Protein AF-A0A1R1X8A4-F1 (afdb_monomer_lite)

Secondary structure (DSSP, 8-state):
----GGGHHHHHHHHHHHHHHHHHHHHHHHHHTTT-PPP-S--HHHHHHHHHHHHHHSSTT----HHHHHTT--

Radius of gyration: 21.79 Å; chains: 1; bounding box: 46×35×57 Å

Structure (mmCIF, N/CA/C/O backbone):
data_AF-A0A1R1X8A4-F1
#
_entry.id   AF-A0A1R1X8A4-F1
#
loop_
_atom_site.group_PDB
_atom_site.id
_atom_site.type_symbol
_atom_site.label_atom_id
_atom_site.label_alt_id
_atom_site.label_comp_id
_atom_site.label_asym_id
_atom_site.label_entity_id
_atom_site.label_seq_id
_atom_site.pdbx_PDB_ins_code
_atom_site.Cartn_x
_atom_site.Cartn_y
_atom_site.Cartn_z
_atom_site.occupancy
_atom_site.B_iso_or_equiv
_atom_site.auth_seq_id
_atom_site.auth_comp_id
_atom_site.auth_asym_id
_atom_site.auth_atom_id
_atom_site.pdbx_PDB_model_num
ATOM 1 N N . MET A 1 1 ? -29.931 2.493 28.757 1.00 68.69 1 MET A N 1
ATOM 2 C CA . MET A 1 1 ? -28.712 1.808 29.239 1.00 68.69 1 MET A CA 1
ATOM 3 C C . MET A 1 1 ? -27.537 2.289 28.400 1.00 68.69 1 MET A C 1
ATOM 5 O O . MET A 1 1 ? -27.697 2.305 27.184 1.00 68.69 1 MET A O 1
ATOM 9 N N . PRO A 1 2 ? -26.431 2.767 28.996 1.00 82.75 2 PRO A N 1
ATOM 10 C CA . PRO A 1 2 ? -25.218 3.069 28.235 1.00 82.75 2 PRO A CA 1
ATOM 11 C C . PRO A 1 2 ? -24.720 1.795 27.536 1.00 82.75 2 PRO A C 1
ATOM 13 O O . PRO A 1 2 ? -24.911 0.695 28.054 1.00 82.75 2 PRO A O 1
ATOM 16 N N . ALA A 1 3 ? -24.150 1.933 26.339 1.00 79.88 3 ALA A N 1
ATOM 17 C CA . ALA A 1 3 ? -23.656 0.788 25.579 1.00 79.88 3 ALA A CA 1
ATOM 18 C C . ALA A 1 3 ? -22.477 0.110 26.314 1.00 79.88 3 ALA A C 1
ATOM 20 O O . ALA A 1 3 ? -21.650 0.821 26.890 1.00 79.88 3 ALA A O 1
ATOM 21 N N . PRO A 1 4 ? -22.376 -1.234 26.292 1.00 87.81 4 PRO A N 1
ATOM 22 C CA . PRO A 1 4 ? -21.285 -1.955 26.946 1.00 87.81 4 PRO A CA 1
ATOM 23 C C . PRO A 1 4 ? -19.970 -1.705 26.198 1.00 87.81 4 PRO A C 1
ATOM 25 O O . PRO A 1 4 ? -19.827 -2.092 25.036 1.00 87.81 4 PRO A O 1
ATOM 28 N N . PHE A 1 5 ? -19.012 -1.032 26.839 1.00 87.50 5 PHE A N 1
ATOM 29 C CA . PHE A 1 5 ? -17.758 -0.617 26.197 1.00 87.50 5 PHE A CA 1
ATOM 30 C C . PHE A 1 5 ? -16.840 -1.812 25.898 1.00 87.50 5 PHE A C 1
ATOM 32 O O . PHE A 1 5 ? -16.096 -1.814 24.917 1.00 87.50 5 PHE A O 1
ATOM 39 N N . GLU A 1 6 ? -16.933 -2.856 26.716 1.00 90.06 6 GLU A N 1
ATOM 40 C CA . GLU A 1 6 ? -16.165 -4.093 26.641 1.00 90.06 6 GLU A CA 1
ATOM 41 C C . GLU A 1 6 ? -16.411 -4.830 25.325 1.00 90.06 6 GLU A C 1
ATOM 43 O O . GLU A 1 6 ? -15.499 -5.446 24.775 1.00 90.06 6 GLU A O 1
ATOM 48 N N . ALA A 1 7 ? -17.620 -4.704 24.771 1.00 89.44 7 ALA A N 1
ATOM 49 C CA . ALA A 1 7 ? -17.957 -5.276 23.477 1.00 89.44 7 ALA A CA 1
ATOM 50 C C . ALA A 1 7 ? -17.220 -4.585 22.319 1.00 89.44 7 ALA A C 1
ATOM 52 O O . ALA A 1 7 ? -17.012 -5.217 21.290 1.00 89.44 7 ALA A O 1
ATOM 53 N N . PHE A 1 8 ? -16.789 -3.325 22.467 1.00 90.94 8 PHE A N 1
ATOM 54 C CA . PHE A 1 8 ? -16.079 -2.584 21.416 1.00 90.94 8 PHE A CA 1
ATOM 55 C C . PHE A 1 8 ? -14.573 -2.849 21.394 1.00 90.94 8 PHE A C 1
ATOM 57 O O . PHE A 1 8 ? -13.947 -2.663 20.350 1.00 90.94 8 PHE A O 1
ATOM 64 N N . ILE A 1 9 ? -13.989 -3.317 22.501 1.00 93.31 9 ILE A N 1
ATOM 65 C CA . ILE A 1 9 ? -12.543 -3.565 22.604 1.00 93.31 9 ILE A CA 1
ATOM 66 C C . ILE A 1 9 ? -12.058 -4.544 21.518 1.00 93.31 9 ILE A C 1
ATOM 68 O O . ILE A 1 9 ? -11.102 -4.202 20.814 1.00 93.31 9 ILE A O 1
ATOM 72 N N . PRO A 1 10 ? -12.710 -5.704 21.288 1.00 94.94 10 PRO A N 1
ATOM 73 C CA . PRO A 1 10 ? -12.296 -6.619 20.227 1.00 94.94 10 PRO A CA 1
ATOM 74 C C . PRO A 1 10 ? -12.411 -5.997 18.832 1.00 94.94 10 PRO A C 1
ATOM 76 O O . PRO A 1 10 ? -11.511 -6.161 18.013 1.00 94.94 10 PRO A O 1
ATOM 79 N N . PHE A 1 11 ? -13.480 -5.242 18.557 1.00 94.06 11 PHE A N 1
ATOM 80 C CA . PHE A 1 11 ? -13.675 -4.610 17.248 1.00 94.06 11 PHE A CA 1
ATOM 81 C C . PHE A 1 11 ? -12.622 -3.543 16.959 1.00 94.06 11 PHE A C 1
ATOM 83 O O . PHE A 1 11 ? -12.098 -3.479 15.845 1.00 94.06 11 PHE A O 1
ATOM 90 N N . VAL A 1 12 ? -12.279 -2.727 17.958 1.00 95.75 12 VAL A N 1
ATOM 91 C CA . VAL A 1 12 ? -11.224 -1.719 17.828 1.00 95.75 12 VAL A CA 1
ATOM 92 C C . VAL A 1 12 ? -9.881 -2.397 17.601 1.00 95.75 12 VAL A C 1
ATOM 94 O O . VAL A 1 12 ? -9.176 -2.013 16.674 1.00 95.75 12 VAL A O 1
ATOM 97 N N . LEU A 1 13 ? -9.549 -3.430 18.379 1.00 96.75 13 LEU A N 1
ATOM 98 C CA . LEU A 1 13 ? -8.294 -4.165 18.222 1.00 96.75 13 LEU A CA 1
ATOM 99 C C . LEU A 1 13 ? -8.158 -4.768 16.818 1.00 96.75 13 LEU A C 1
ATOM 101 O O . LEU A 1 13 ? -7.131 -4.616 16.164 1.00 96.75 13 LEU A O 1
ATOM 105 N N . ILE A 1 14 ? -9.213 -5.412 16.326 1.00 97.44 14 ILE A N 1
ATOM 106 C CA . ILE A 1 14 ? -9.235 -5.974 14.976 1.00 97.44 14 ILE A CA 1
ATOM 107 C C . ILE A 1 14 ? -9.033 -4.862 13.938 1.00 97.44 14 ILE A C 1
ATOM 109 O O . ILE A 1 14 ? -8.175 -4.973 13.062 1.00 97.44 14 ILE A O 1
ATOM 113 N N . THR A 1 15 ? -9.776 -3.762 14.063 1.00 97.00 15 THR A N 1
ATOM 114 C CA . THR A 1 15 ? -9.703 -2.632 13.125 1.00 97.00 15 THR A CA 1
ATOM 115 C C . THR A 1 15 ? -8.312 -2.002 13.100 1.00 97.00 15 THR A C 1
ATOM 117 O O . THR A 1 15 ? -7.792 -1.706 12.024 1.00 97.00 15 THR A O 1
ATOM 120 N N . THR A 1 16 ? -7.673 -1.826 14.260 1.00 97.88 16 THR A N 1
ATOM 121 C CA . THR A 1 16 ? -6.322 -1.256 14.335 1.00 97.88 16 THR A CA 1
ATOM 122 C C . THR A 1 16 ? -5.289 -2.201 13.735 1.00 97.88 16 THR A C 1
ATOM 124 O O . THR A 1 16 ? -4.458 -1.754 12.946 1.00 97.88 16 THR A O 1
ATOM 127 N N . MET A 1 17 ? -5.370 -3.503 14.017 1.00 97.56 17 MET A N 1
ATOM 128 C CA . MET A 1 17 ? -4.459 -4.495 13.439 1.00 97.56 17 MET A CA 1
ATOM 129 C C . MET A 1 17 ? -4.575 -4.556 11.912 1.00 97.56 17 MET A C 1
ATOM 131 O O . MET A 1 17 ? -3.557 -4.499 11.218 1.00 97.56 17 MET A O 1
ATOM 135 N N . PHE A 1 18 ? -5.798 -4.596 11.372 1.00 97.69 18 PHE A N 1
ATOM 136 C CA . PHE A 1 18 ? -6.012 -4.558 9.923 1.00 97.69 18 PHE A CA 1
ATOM 137 C C . PHE A 1 18 ? -5.580 -3.224 9.303 1.00 97.69 18 PHE A C 1
ATOM 139 O O . PHE A 1 18 ? -4.996 -3.216 8.219 1.00 97.69 18 PHE A O 1
ATOM 146 N N . GLY A 1 19 ? -5.794 -2.103 9.996 1.00 97.31 19 GLY A N 1
ATOM 147 C CA . GLY A 1 19 ? -5.327 -0.789 9.558 1.00 97.31 19 GLY A CA 1
ATOM 148 C C . GLY A 1 19 ? -3.803 -0.718 9.440 1.00 97.31 19 GLY A C 1
ATOM 149 O O . GLY A 1 19 ? -3.283 -0.306 8.401 1.00 97.31 19 GLY A O 1
ATOM 150 N N . VAL A 1 20 ? -3.084 -1.181 10.468 1.00 97.81 20 VAL A N 1
ATOM 151 C CA . VAL A 1 20 ? -1.612 -1.222 10.480 1.00 97.81 20 VAL A CA 1
ATOM 152 C C . VAL A 1 20 ? -1.083 -2.146 9.384 1.00 97.81 20 VAL A C 1
ATOM 154 O O . VAL A 1 20 ? -0.183 -1.756 8.639 1.00 97.81 20 VAL A O 1
ATOM 157 N N . ALA A 1 21 ? -1.668 -3.337 9.232 1.00 97.12 21 ALA A N 1
ATOM 158 C CA . ALA A 1 21 ? -1.272 -4.276 8.187 1.00 97.12 21 ALA A CA 1
ATOM 159 C C . ALA A 1 21 ? -1.469 -3.688 6.779 1.00 97.12 21 ALA A C 1
ATOM 161 O O . ALA A 1 21 ? -0.567 -3.770 5.943 1.00 97.12 21 ALA A O 1
ATOM 162 N N . ASN A 1 22 ? -2.611 -3.041 6.524 1.00 95.38 22 ASN A N 1
ATOM 163 C CA . ASN A 1 22 ? -2.909 -2.425 5.233 1.00 95.38 22 ASN A CA 1
ATOM 164 C C . ASN A 1 22 ? -1.946 -1.276 4.898 1.00 95.38 22 ASN A C 1
ATOM 166 O O . ASN A 1 22 ? -1.423 -1.209 3.786 1.00 95.38 22 ASN A O 1
ATOM 170 N N . LEU A 1 23 ? -1.669 -0.392 5.863 1.00 95.81 23 LEU A N 1
ATOM 171 C CA . LEU A 1 23 ? -0.713 0.703 5.676 1.00 95.81 23 LEU A CA 1
ATOM 172 C C . LEU A 1 23 ? 0.700 0.178 5.403 1.00 95.81 23 LEU A C 1
ATOM 174 O O . LEU A 1 23 ? 1.363 0.662 4.483 1.00 95.81 23 LEU A O 1
ATOM 178 N N . GLY A 1 24 ? 1.134 -0.842 6.150 1.00 95.25 24 GLY A N 1
ATOM 179 C CA . GLY A 1 24 ? 2.417 -1.505 5.924 1.00 95.25 24 GLY A CA 1
ATOM 180 C C . GLY A 1 24 ? 2.511 -2.106 4.522 1.00 95.25 24 GLY A C 1
ATOM 181 O O . GLY A 1 24 ? 3.480 -1.859 3.802 1.00 95.25 24 GLY A O 1
ATOM 182 N N . PHE A 1 25 ? 1.476 -2.828 4.091 1.00 94.69 25 PHE A N 1
ATOM 183 C CA . PHE A 1 25 ? 1.418 -3.421 2.756 1.00 94.69 25 PHE A CA 1
ATOM 184 C C . PHE A 1 25 ? 1.453 -2.356 1.653 1.00 94.69 25 PHE A C 1
ATOM 186 O O . PHE A 1 25 ? 2.271 -2.434 0.734 1.00 94.69 25 PHE A O 1
ATOM 193 N N . HIS A 1 26 ? 0.626 -1.316 1.773 1.00 91.38 26 HIS A N 1
ATOM 194 C CA . HIS A 1 26 ? 0.601 -0.206 0.826 1.00 91.38 26 HIS A CA 1
ATOM 195 C C . HIS A 1 26 ? 1.977 0.462 0.706 1.00 91.38 26 HIS A C 1
ATOM 197 O O . HIS A 1 26 ? 2.469 0.667 -0.405 1.00 91.38 26 HIS A O 1
ATOM 203 N N . TYR A 1 27 ? 2.630 0.745 1.836 1.00 93.25 27 TYR A N 1
ATOM 204 C CA . TYR A 1 27 ? 3.951 1.368 1.858 1.00 93.25 27 TYR A CA 1
ATOM 205 C C . TYR A 1 27 ? 5.015 0.506 1.170 1.00 93.25 27 TYR A C 1
ATOM 207 O O . TYR A 1 27 ? 5.754 1.003 0.319 1.00 93.25 27 TYR A O 1
ATOM 215 N N . VAL A 1 28 ? 5.060 -0.796 1.470 1.00 93.88 28 VAL A N 1
ATOM 216 C CA . VAL A 1 28 ? 6.019 -1.725 0.851 1.00 93.88 28 VAL A CA 1
ATOM 217 C C . VAL A 1 28 ? 5.815 -1.802 -0.663 1.00 93.88 28 VAL A C 1
ATOM 219 O O . VAL A 1 28 ? 6.782 -1.709 -1.421 1.00 93.88 28 VAL A O 1
ATOM 222 N N . HIS A 1 29 ? 4.570 -1.929 -1.128 1.00 91.31 29 HIS A N 1
ATOM 223 C CA . HIS A 1 29 ? 4.272 -1.985 -2.562 1.00 91.31 29 HIS A CA 1
ATOM 224 C C . HIS A 1 29 ? 4.569 -0.673 -3.285 1.00 91.31 29 HIS A C 1
ATOM 226 O O . HIS A 1 29 ? 5.019 -0.694 -4.432 1.00 91.31 29 HIS A O 1
ATOM 232 N N . HIS A 1 30 ? 4.340 0.458 -2.624 1.00 89.94 30 HIS A N 1
ATOM 233 C CA . HIS A 1 30 ? 4.645 1.773 -3.167 1.00 89.94 30 HIS A CA 1
ATOM 234 C C . HIS A 1 30 ? 6.158 2.004 -3.261 1.00 89.94 30 HIS A C 1
ATOM 236 O O . HIS A 1 30 ? 6.653 2.432 -4.303 1.00 89.94 30 HIS A O 1
ATOM 242 N N . SER A 1 31 ? 6.902 1.639 -2.214 1.00 89.38 31 SER A N 1
ATOM 243 C CA 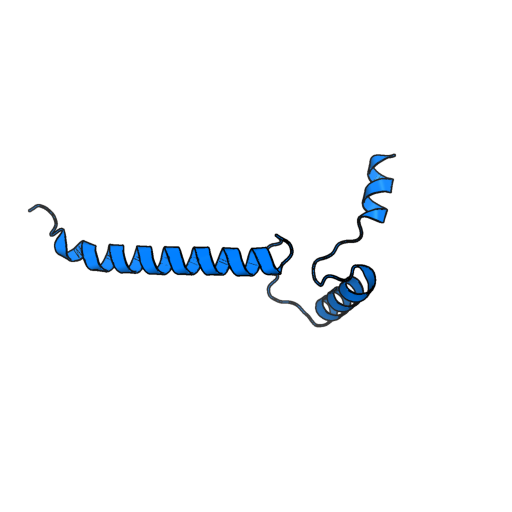. SER A 1 31 ? 8.363 1.745 -2.172 1.00 89.38 31 SER A CA 1
ATOM 244 C C . SER A 1 31 ? 9.034 0.871 -3.237 1.00 89.38 31 SER A C 1
ATOM 246 O O . SER A 1 31 ? 9.919 1.345 -3.942 1.00 89.38 31 SER A O 1
ATOM 248 N N . ARG A 1 32 ? 8.557 -0.366 -3.439 1.00 87.44 32 ARG A N 1
ATOM 249 C CA . ARG A 1 32 ? 9.067 -1.267 -4.493 1.00 87.44 32 ARG A CA 1
ATOM 250 C C . ARG A 1 32 ? 8.778 -0.793 -5.916 1.00 87.44 32 ARG A C 1
ATOM 252 O O . ARG A 1 32 ? 9.446 -1.226 -6.845 1.00 87.44 32 ARG A O 1
ATOM 259 N N . ASN A 1 33 ? 7.771 0.054 -6.095 1.00 88.75 33 ASN A N 1
ATOM 260 C CA . ASN A 1 33 ? 7.328 0.516 -7.405 1.00 88.75 33 ASN A CA 1
ATOM 261 C C . ASN A 1 33 ? 7.831 1.928 -7.740 1.00 88.75 33 ASN A C 1
ATOM 263 O O . ASN A 1 33 ? 7.152 2.649 -8.474 1.00 88.75 33 ASN A O 1
ATOM 267 N N . ASP A 1 34 ? 8.978 2.341 -7.198 1.00 86.75 34 ASP A N 1
ATOM 268 C CA . ASP A 1 34 ? 9.534 3.691 -7.373 1.00 86.75 34 ASP A CA 1
ATOM 269 C C . ASP A 1 34 ? 8.527 4.804 -7.020 1.00 86.75 34 ASP A C 1
ATOM 271 O O . ASP A 1 34 ? 8.453 5.843 -7.680 1.00 86.75 34 ASP A O 1
ATOM 275 N N . GLY A 1 35 ? 7.682 4.564 -6.013 1.00 85.44 35 GLY A N 1
ATOM 276 C CA . GLY A 1 35 ? 6.640 5.502 -5.597 1.00 85.44 35 GLY 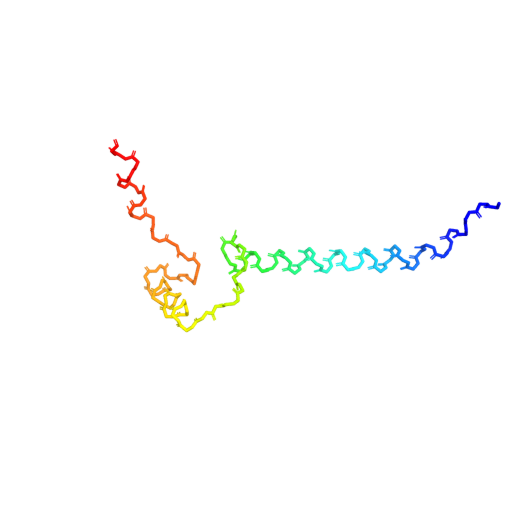A CA 1
ATOM 277 C C . GLY A 1 35 ? 5.418 5.546 -6.519 1.00 85.44 35 GLY A C 1
ATOM 278 O O . GLY A 1 35 ? 4.651 6.507 -6.503 1.00 85.44 35 GLY A O 1
ATOM 279 N N . LYS A 1 36 ? 5.218 4.532 -7.367 1.00 86.50 36 LYS A N 1
ATOM 280 C CA . LYS A 1 36 ? 4.055 4.444 -8.262 1.00 86.50 36 LYS A CA 1
ATOM 281 C C . LYS A 1 36 ? 3.036 3.423 -7.745 1.00 86.50 36 LYS A C 1
ATOM 283 O O . LYS A 1 36 ? 3.421 2.379 -7.213 1.00 86.50 36 LYS A O 1
ATOM 288 N N . PRO A 1 37 ? 1.725 3.664 -7.927 1.00 86.44 37 PRO A N 1
ATOM 289 C CA . PRO A 1 37 ? 0.699 2.705 -7.526 1.00 86.44 37 PRO A CA 1
ATOM 290 C C . PRO A 1 37 ? 0.842 1.392 -8.316 1.00 86.44 37 PRO A C 1
ATOM 292 O O . PRO A 1 37 ? 1.202 1.443 -9.500 1.00 86.44 37 PRO A O 1
ATOM 295 N N . PRO A 1 38 ? 0.604 0.218 -7.696 1.00 87.12 38 PRO A N 1
ATOM 296 C CA . PRO A 1 38 ? 0.651 -1.084 -8.369 1.00 87.12 38 PRO A CA 1
ATOM 297 C C . PRO A 1 38 ? -0.321 -1.144 -9.553 1.00 87.12 38 PRO A C 1
ATOM 299 O O . PRO A 1 38 ? -1.404 -0.569 -9.500 1.00 87.12 38 PRO A O 1
ATOM 302 N N . ARG A 1 39 ? 0.083 -1.827 -10.632 1.00 87.56 39 ARG A N 1
ATOM 303 C CA . ARG A 1 39 ? -0.772 -2.058 -11.804 1.00 87.56 39 ARG A CA 1
ATOM 304 C C . ARG A 1 39 ? -1.415 -3.436 -11.684 1.00 87.56 39 ARG A C 1
ATOM 306 O O . ARG A 1 39 ? -0.727 -4.408 -11.380 1.00 87.56 39 ARG A O 1
ATOM 313 N N . TYR A 1 40 ? -2.716 -3.504 -11.928 1.00 91.31 40 TYR A N 1
ATOM 314 C CA . TYR A 1 40 ? -3.500 -4.737 -11.917 1.00 91.31 40 TYR A CA 1
ATOM 315 C C . TYR A 1 40 ? -3.964 -5.058 -13.340 1.00 91.31 40 TYR A C 1
ATOM 317 O O . TYR A 1 40 ? -4.095 -4.148 -14.152 1.00 91.31 40 TYR A O 1
ATOM 325 N N . GLY A 1 41 ? -4.212 -6.336 -13.642 1.00 91.94 41 GLY A N 1
ATOM 326 C CA . GLY A 1 41 ? -4.745 -6.742 -14.951 1.00 91.94 41 GLY A CA 1
ATOM 327 C C . GLY A 1 41 ? -3.751 -6.645 -16.115 1.00 91.94 41 GLY A C 1
ATOM 328 O O . GLY A 1 41 ? -4.172 -6.428 -17.242 1.00 91.94 41 GLY A O 1
ATOM 329 N N . ILE A 1 42 ? -2.450 -6.802 -15.845 1.00 92.25 42 ILE A N 1
ATOM 330 C CA . ILE A 1 42 ? -1.387 -6.684 -16.855 1.00 92.25 42 ILE A CA 1
ATOM 331 C C . ILE A 1 42 ? -1.506 -7.821 -17.878 1.00 92.25 42 ILE A C 1
ATOM 333 O O . ILE A 1 42 ? -1.344 -9.002 -17.531 1.00 92.25 42 ILE A O 1
ATOM 337 N N . ASP A 1 43 ? -1.749 -7.451 -19.131 1.00 94.50 43 ASP A N 1
ATOM 33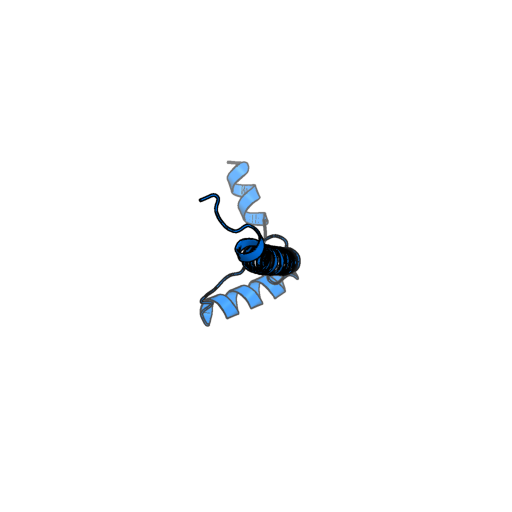8 C CA . ASP A 1 43 ? -1.843 -8.356 -20.271 1.00 94.50 43 ASP A CA 1
ATOM 339 C C . ASP A 1 43 ? -0.454 -8.706 -20.847 1.00 94.50 43 ASP A C 1
ATOM 341 O O . ASP A 1 43 ? 0.593 -8.254 -20.375 1.00 94.50 43 ASP A O 1
ATOM 345 N N . ASN A 1 44 ? -0.412 -9.580 -21.855 1.00 95.81 44 ASN A N 1
ATOM 346 C CA . ASN A 1 44 ? 0.861 -10.028 -22.434 1.00 95.81 44 ASN A CA 1
ATOM 347 C C . ASN A 1 44 ? 1.612 -8.893 -23.145 1.00 95.81 44 ASN A C 1
ATOM 349 O O . ASN A 1 44 ? 2.844 -8.865 -23.129 1.00 95.81 44 ASN A O 1
ATOM 353 N N . TRP A 1 45 ? 0.876 -7.959 -23.746 1.00 93.44 45 TRP A N 1
ATOM 354 C CA . TRP A 1 45 ? 1.453 -6.801 -24.414 1.00 93.44 45 TRP A CA 1
ATOM 355 C C . TRP A 1 45 ? 2.107 -5.845 -23.411 1.00 93.44 45 TRP A C 1
ATOM 357 O O . TRP A 1 45 ? 3.265 -5.461 -23.582 1.00 93.44 45 TRP A O 1
ATOM 367 N N . GLU A 1 46 ? 1.415 -5.513 -22.321 1.00 91.38 46 GLU A N 1
ATOM 368 C CA . GLU A 1 46 ? 1.962 -4.672 -21.263 1.00 91.38 46 GLU A CA 1
ATOM 369 C C . GLU A 1 46 ? 3.187 -5.303 -20.601 1.00 91.38 46 GLU A C 1
ATOM 371 O O . GLU A 1 46 ? 4.122 -4.576 -20.271 1.00 91.38 46 GLU A O 1
ATOM 376 N N . ARG A 1 47 ? 3.237 -6.634 -20.445 1.00 92.75 47 ARG A N 1
ATOM 377 C CA . ARG A 1 47 ? 4.452 -7.315 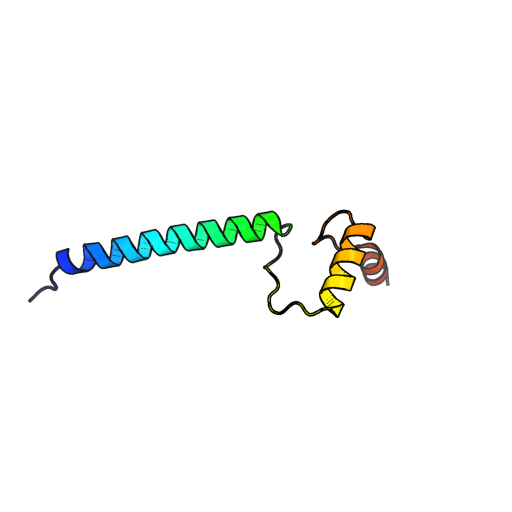-19.960 1.00 92.75 47 ARG A CA 1
ATOM 378 C C . ARG A 1 47 ? 5.636 -7.083 -20.894 1.00 92.75 47 ARG A C 1
ATOM 380 O O . ARG A 1 47 ? 6.701 -6.694 -20.423 1.00 92.75 47 ARG A O 1
ATOM 387 N N . ALA A 1 48 ? 5.437 -7.234 -22.205 1.00 93.31 48 ALA A N 1
ATOM 388 C CA . ALA A 1 48 ? 6.486 -6.968 -23.188 1.00 93.31 48 ALA A CA 1
ATOM 389 C C . ALA A 1 48 ? 6.959 -5.501 -23.151 1.00 93.31 48 ALA A C 1
ATOM 391 O O . ALA A 1 48 ? 8.154 -5.230 -23.279 1.00 93.31 48 ALA A O 1
ATOM 392 N N . LEU A 1 49 ? 6.043 -4.552 -22.925 1.00 91.19 49 LEU A N 1
ATOM 393 C CA . LEU A 1 49 ? 6.387 -3.139 -22.745 1.00 91.19 49 LEU A CA 1
ATOM 394 C C . LEU A 1 49 ? 7.160 -2.877 -21.446 1.00 91.19 49 LEU A C 1
ATOM 396 O O . LEU A 1 49 ? 8.129 -2.125 -21.474 1.00 91.19 49 LEU A O 1
ATOM 400 N N . ILE A 1 50 ? 6.778 -3.501 -20.330 1.00 91.19 50 ILE A N 1
ATOM 401 C CA . ILE A 1 50 ? 7.501 -3.371 -19.054 1.00 91.19 50 ILE A CA 1
ATOM 402 C C . ILE A 1 50 ? 8.925 -3.926 -19.188 1.00 91.19 50 ILE A C 1
ATOM 404 O O . ILE A 1 50 ? 9.872 -3.290 -18.730 1.00 91.19 50 ILE A O 1
ATOM 408 N N . ASP A 1 51 ? 9.098 -5.067 -19.857 1.00 92.69 51 ASP A N 1
ATOM 409 C CA . ASP A 1 51 ? 10.422 -5.649 -20.105 1.00 92.69 51 ASP A CA 1
ATOM 410 C C . ASP A 1 51 ? 11.275 -4.768 -21.022 1.00 92.69 51 ASP A C 1
ATOM 412 O O . ASP A 1 51 ? 12.482 -4.622 -20.816 1.00 92.69 51 ASP A O 1
ATOM 416 N N . ARG A 1 52 ? 10.654 -4.147 -22.029 1.00 90.06 52 ARG A N 1
ATOM 417 C CA . ARG A 1 52 ? 11.307 -3.141 -22.871 1.00 90.06 52 ARG A CA 1
ATOM 418 C C . ARG A 1 52 ? 11.760 -1.947 -22.028 1.00 90.06 52 ARG A C 1
ATOM 420 O O . ARG A 1 52 ? 12.913 -1.537 -22.132 1.00 90.06 52 ARG A O 1
ATOM 427 N N . ASP A 1 53 ? 10.882 -1.408 -21.187 1.00 89.69 53 ASP A N 1
ATOM 428 C CA . ASP A 1 53 ? 11.169 -0.241 -20.346 1.00 89.69 53 ASP A CA 1
ATOM 429 C C . ASP A 1 53 ? 12.256 -0.538 -19.305 1.00 89.69 53 ASP A C 1
ATOM 431 O O . ASP A 1 53 ? 13.132 0.301 -19.085 1.00 89.69 53 ASP A O 1
ATOM 435 N N . LEU A 1 54 ? 12.280 -1.755 -18.750 1.00 90.50 54 LEU A N 1
ATOM 436 C CA . LEU A 1 54 ? 13.356 -2.238 -17.884 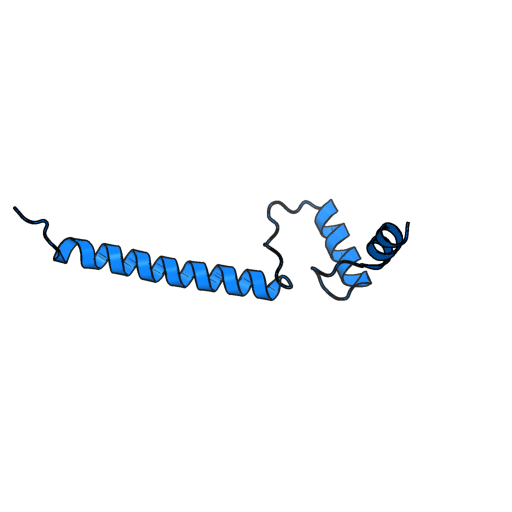1.00 90.50 54 LEU A CA 1
ATOM 437 C C . LEU A 1 54 ? 14.709 -2.210 -18.601 1.00 90.50 54 LEU A C 1
ATOM 439 O O . LEU A 1 54 ? 15.689 -1.733 -18.036 1.00 90.50 54 LEU A O 1
ATOM 443 N N . ARG A 1 55 ? 14.773 -2.682 -19.852 1.00 89.19 55 ARG A N 1
ATOM 444 C CA . ARG A 1 55 ? 16.018 -2.676 -20.642 1.00 89.19 55 ARG A CA 1
ATOM 445 C C . ARG A 1 55 ? 16.491 -1.261 -20.974 1.00 89.19 55 ARG A C 1
ATOM 447 O O . ARG A 1 55 ? 17.690 -1.043 -21.091 1.00 89.19 55 ARG A O 1
ATOM 454 N N . MET A 1 56 ? 15.566 -0.313 -21.126 1.00 87.38 56 MET A N 1
ATOM 455 C CA . MET A 1 56 ? 15.888 1.078 -21.470 1.00 87.38 56 MET A CA 1
ATOM 456 C C . MET A 1 56 ? 16.251 1.934 -20.254 1.00 87.38 56 MET A C 1
ATOM 458 O O . MET A 1 56 ? 17.101 2.812 -20.355 1.00 87.38 56 MET A O 1
ATOM 462 N N . THR A 1 57 ? 15.592 1.715 -19.115 1.00 84.69 57 THR A N 1
ATOM 463 C CA . THR A 1 57 ? 15.700 2.596 -17.938 1.00 84.69 57 THR A CA 1
ATOM 464 C C . THR A 1 57 ? 16.389 1.946 -16.742 1.00 84.69 57 THR A C 1
ATOM 466 O O . THR A 1 57 ? 16.702 2.637 -15.776 1.00 84.69 57 THR A O 1
ATOM 469 N N . GLY A 1 58 ? 16.613 0.630 -16.778 1.00 84.19 58 GLY A N 1
ATOM 470 C CA . GLY A 1 58 ? 17.165 -0.141 -15.664 1.00 84.19 58 GLY A CA 1
ATOM 471 C C . GLY A 1 58 ? 16.185 -0.375 -14.508 1.00 84.19 58 GLY A C 1
ATOM 472 O O . GLY A 1 58 ? 16.542 -1.054 -13.551 1.00 84.19 58 GLY A O 1
ATOM 473 N N . SER A 1 59 ? 14.952 0.145 -14.583 1.00 84.25 59 SER A N 1
ATOM 474 C CA . SER A 1 59 ? 13.889 -0.095 -13.601 1.00 84.25 59 SER A CA 1
ATOM 475 C C . SER A 1 59 ? 12.603 -0.558 -14.285 1.00 84.25 59 SER A C 1
ATOM 477 O O . SER A 1 59 ? 12.190 0.005 -15.295 1.00 84.25 59 SER A O 1
ATOM 479 N N . HIS A 1 60 ? 11.897 -1.515 -13.674 1.00 80.88 60 HIS A N 1
ATOM 480 C CA . HIS A 1 60 ? 10.558 -1.943 -14.106 1.00 80.88 60 HIS A CA 1
ATOM 481 C C . HIS A 1 60 ? 9.523 -0.806 -14.094 1.00 80.88 60 HIS A C 1
ATOM 483 O O . HIS A 1 60 ? 8.444 -0.930 -14.676 1.00 80.88 60 HIS A O 1
ATOM 489 N N . ARG A 1 61 ? 9.812 0.289 -13.381 1.00 84.00 61 ARG A N 1
ATOM 490 C CA . ARG A 1 61 ? 8.938 1.457 -13.254 1.00 84.00 61 ARG A CA 1
ATOM 491 C C . ARG A 1 61 ? 9.577 2.738 -13.774 1.00 84.00 61 ARG A C 1
ATOM 493 O O . ARG A 1 61 ? 8.943 3.792 -13.667 1.00 84.00 61 ARG A O 1
ATOM 500 N N . GLY A 1 62 ? 10.771 2.682 -14.355 1.00 75.00 62 GLY A N 1
ATOM 501 C CA . GLY A 1 62 ? 11.412 3.842 -14.960 1.00 75.00 62 GLY A CA 1
ATOM 502 C C . GLY A 1 62 ? 10.602 4.371 -16.145 1.00 75.00 62 GLY A C 1
ATOM 503 O O . GLY A 1 62 ? 9.997 3.613 -16.893 1.00 75.00 62 GLY A O 1
ATOM 504 N N . PHE A 1 63 ? 10.546 5.695 -16.302 1.00 71.88 63 PHE A N 1
ATOM 505 C CA . PHE A 1 63 ? 10.030 6.321 -17.523 1.00 71.88 63 PHE A CA 1
ATOM 506 C C . PHE A 1 63 ? 11.102 7.241 -18.092 1.00 71.88 63 PHE A C 1
ATOM 508 O O . PHE A 1 63 ? 11.641 8.086 -17.370 1.00 71.88 63 PHE A O 1
ATOM 515 N N . THR A 1 64 ? 11.385 7.102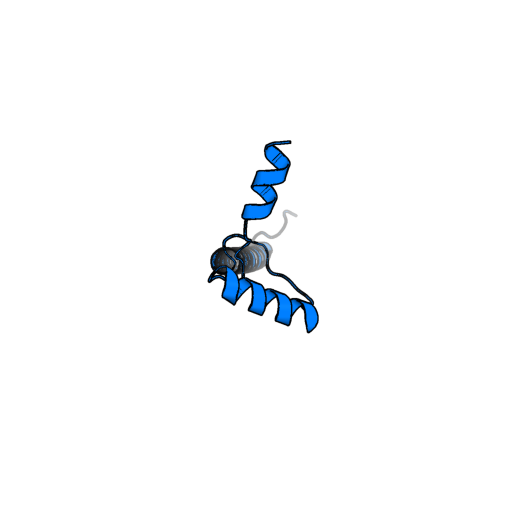 -19.384 1.00 67.75 64 THR A N 1
ATOM 516 C CA . THR A 1 64 ? 12.324 7.969 -20.097 1.00 67.75 64 THR A CA 1
ATOM 517 C C . THR A 1 64 ? 11.706 9.354 -20.284 1.00 67.75 64 THR A C 1
ATOM 519 O O . THR A 1 64 ? 10.762 9.539 -21.044 1.00 67.75 64 THR A O 1
ATOM 522 N N . LYS A 1 65 ? 12.243 10.362 -19.587 1.00 68.44 65 LYS A N 1
ATOM 523 C CA . LYS A 1 65 ? 11.730 11.749 -19.604 1.00 68.44 65 LYS A CA 1
ATOM 524 C C . LYS A 1 65 ? 12.140 12.562 -20.840 1.00 68.44 65 LYS A C 1
ATOM 526 O O . LYS A 1 65 ? 11.791 13.736 -20.927 1.00 68.44 65 LYS A O 1
ATOM 531 N N . GLU A 1 66 ? 12.903 11.979 -21.758 1.00 65.19 66 GLU A N 1
ATOM 532 C CA . GLU A 1 66 ? 13.543 12.693 -22.868 1.00 65.19 66 GLU A CA 1
ATOM 533 C C . GLU A 1 66 ? 12.519 13.390 -23.779 1.00 65.19 66 GLU A C 1
ATOM 535 O O . GLU A 1 66 ? 12.635 14.585 -24.042 1.00 65.19 66 GLU A O 1
ATOM 540 N N . TYR A 1 67 ? 11.424 12.703 -24.111 1.00 57.41 67 TYR A N 1
ATOM 541 C CA . TYR A 1 67 ? 10.331 13.261 -24.914 1.00 57.41 67 TYR A CA 1
ATOM 542 C C . TYR A 1 67 ? 9.517 14.349 -24.193 1.00 57.41 67 TYR A C 1
ATOM 544 O O . TYR A 1 67 ? 9.015 15.268 -24.831 1.00 57.41 67 TYR A O 1
ATOM 552 N N . PHE A 1 68 ? 9.424 14.305 -22.860 1.00 58.62 68 PHE A N 1
ATOM 553 C CA . PHE A 1 68 ? 8.672 15.297 -22.077 1.00 58.62 68 PHE A CA 1
ATOM 554 C C . PHE A 1 68 ? 9.374 16.665 -22.013 1.00 58.62 68 PHE A C 1
ATOM 556 O O . PHE A 1 68 ? 8.722 17.693 -21.818 1.00 58.62 68 PHE A O 1
ATOM 563 N N . LYS A 1 69 ? 10.704 16.697 -22.182 1.00 56.41 69 LYS A N 1
ATOM 564 C CA . LYS A 1 69 ? 11.467 17.954 -22.230 1.00 56.41 69 LYS A CA 1
ATOM 565 C C . LYS A 1 69 ? 11.178 18.751 -23.502 1.00 56.41 69 LYS A C 1
ATOM 567 O O . LYS A 1 69 ? 11.078 19.969 -23.419 1.00 56.41 69 LYS A O 1
ATOM 572 N N . LEU A 1 70 ? 10.993 18.082 -24.642 1.00 55.12 70 LEU A N 1
ATOM 573 C CA . LEU A 1 70 ? 10.748 18.742 -25.931 1.00 55.12 70 LEU A CA 1
ATOM 574 C C . LEU A 1 70 ? 9.393 19.467 -25.968 1.00 55.12 70 LEU A C 1
ATOM 576 O O . LEU A 1 70 ? 9.298 20.559 -26.510 1.00 55.12 70 LEU A O 1
ATOM 580 N N . THR A 1 71 ? 8.370 18.929 -25.301 1.00 56.12 71 THR A N 1
ATOM 581 C CA . THR A 1 71 ? 7.033 19.547 -25.200 1.00 56.12 71 THR A CA 1
ATOM 582 C C . THR A 1 71 ? 6.933 20.745 -24.252 1.00 56.12 71 THR A C 1
ATOM 584 O O . THR A 1 71 ? 5.908 21.409 -24.247 1.00 56.12 71 THR A O 1
ATOM 587 N N . LYS A 1 72 ? 7.946 21.012 -23.417 1.00 57.53 72 LYS A N 1
ATOM 588 C CA . LYS A 1 72 ? 7.974 22.187 -22.520 1.00 57.53 72 LYS A CA 1
ATOM 589 C C . LYS A 1 72 ? 8.820 23.349 -23.055 1.00 57.53 72 LYS A C 1
ATOM 591 O O . LYS A 1 72 ? 8.957 24.355 -22.366 1.00 57.53 72 LYS A O 1
ATOM 596 N N . VAL A 1 73 ? 9.435 23.173 -24.223 1.00 60.66 73 VAL A N 1
ATOM 597 C CA . VAL A 1 73 ? 10.325 24.152 -24.872 1.00 60.66 73 VAL A CA 1
ATOM 598 C C . VAL A 1 73 ? 9.693 24.730 -26.152 1.00 60.66 73 VAL A C 1
ATOM 600 O O . VAL A 1 73 ? 10.220 25.687 -26.709 1.00 60.66 73 VAL A O 1
ATOM 603 N N . ILE A 1 74 ? 8.548 24.190 -26.581 1.00 57.97 74 ILE A N 1
ATOM 604 C CA . ILE A 1 74 ? 7.646 24.768 -27.591 1.00 57.97 74 ILE A CA 1
ATOM 605 C C . ILE A 1 74 ? 6.508 25.461 -26.842 1.00 57.97 74 ILE A C 1
ATOM 607 O O . ILE A 1 74 ? 6.130 26.576 -27.256 1.00 57.97 74 ILE A O 1
#

Foldseek 3Di:
DPDDVVVCVVVVVVVVVVVVVVVVVQVVQCVLQVNDGDDPPQDPVNVVVLVVQCVVQVHSNDDDCPVVVVVVVD

pLDDT: mean 85.71, std 12.19, range [55.12, 97.88]

InterPro domains:
  IPR017384 NADH dehydrogenase [ubiquinone] (complex I), alpha subcomplex subunit 1 [PF15879] (4-58)
  IPR017384 NADH dehydrogenase [ubiquinone] (complex I), alpha subcomplex subunit 1 [PTHR17098] (1-66)

Sequence (74 aa):
MPAPFEAFIPFVLITTMFGVANLGFHYVHHSRNDGKPPRYGIDNWERALIDRDLRMTGSHRGFTKEYFKLTKVI

Organism: NCBI:txid133412